Protein AF-A0A1E2SJ70-F1 (afdb_monomer_lite)

Sequence (78 aa):
MIDEDPTTAPPAPSPADEEVAIGHAVDRLAERFPGVDRERIVELVHEHHDDFSGASVRDFIPVLIEHDVRRRLTAEAD

Structure (mmCIF, N/CA/C/O backbone):
data_AF-A0A1E2SJ70-F1
#
_entry.id   AF-A0A1E2SJ70-F1
#
loop_
_atom_site.group_PDB
_atom_site.id
_atom_site.type_symbol
_atom_site.label_atom_id
_atom_site.label_alt_id
_atom_site.label_comp_id
_atom_site.label_asym_id
_atom_site.label_entity_id
_atom_site.label_seq_id
_atom_site.pdbx_PDB_ins_code
_atom_site.Cartn_x
_atom_site.Cartn_y
_atom_sit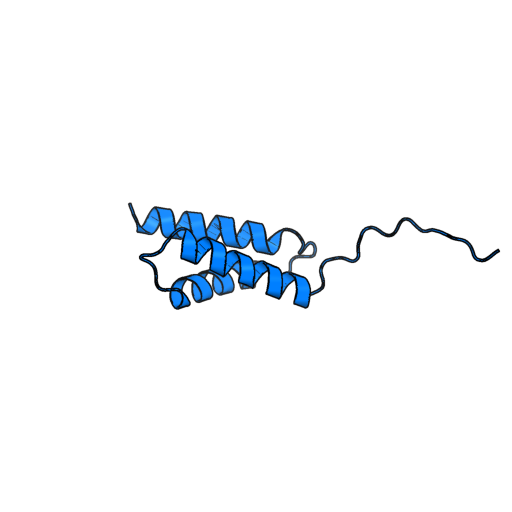e.Cartn_z
_atom_site.occupancy
_atom_site.B_iso_or_equiv
_atom_site.auth_seq_id
_atom_site.auth_comp_id
_atom_site.auth_asym_id
_atom_site.auth_atom_id
_atom_site.pdbx_PDB_model_num
ATOM 1 N N . MET A 1 1 ? 41.505 12.464 -25.744 1.00 40.84 1 MET A N 1
ATOM 2 C CA . MET A 1 1 ? 40.089 12.528 -26.141 1.00 40.84 1 MET A CA 1
ATOM 3 C C . MET A 1 1 ? 39.503 11.185 -25.789 1.00 40.84 1 MET A C 1
ATOM 5 O O . MET A 1 1 ? 39.688 10.244 -26.543 1.00 40.84 1 MET A O 1
ATOM 9 N N . ILE A 1 2 ? 38.978 11.061 -24.575 1.00 52.28 2 ILE A N 1
ATOM 10 C CA . ILE A 1 2 ? 38.007 10.009 -24.301 1.00 52.28 2 ILE A CA 1
ATOM 11 C C . ILE A 1 2 ? 36.686 10.736 -24.475 1.00 52.28 2 ILE A C 1
ATOM 13 O O . ILE A 1 2 ? 36.484 11.749 -23.810 1.00 52.28 2 ILE A O 1
ATOM 17 N N . ASP A 1 3 ? 35.923 10.317 -25.480 1.00 45.56 3 ASP A N 1
ATOM 18 C CA . ASP A 1 3 ? 34.565 10.773 -25.739 1.00 45.56 3 ASP A CA 1
ATOM 19 C C . ASP A 1 3 ? 33.778 10.763 -24.425 1.00 45.56 3 ASP A C 1
ATOM 21 O O . ASP A 1 3 ? 33.489 9.706 -23.861 1.00 45.56 3 ASP A O 1
ATOM 25 N N . GLU A 1 4 ? 33.509 11.959 -23.908 1.00 58.72 4 GLU A N 1
ATOM 26 C CA . GLU A 1 4 ? 32.465 12.154 -22.919 1.00 58.72 4 GLU A CA 1
ATOM 27 C C . GLU A 1 4 ? 31.111 12.097 -23.635 1.00 58.72 4 GLU A C 1
ATOM 29 O O . GLU A 1 4 ? 30.962 12.578 -24.759 1.00 58.72 4 GLU A O 1
ATOM 34 N N . ASP A 1 5 ? 30.153 11.520 -22.914 1.00 57.69 5 ASP A N 1
ATOM 35 C CA . ASP A 1 5 ? 28.724 11.383 -23.184 1.00 57.69 5 ASP A CA 1
ATOM 36 C C . ASP A 1 5 ? 28.247 10.250 -24.107 1.00 57.69 5 ASP A C 1
ATOM 38 O O . ASP A 1 5 ? 28.404 10.246 -25.328 1.00 57.69 5 ASP A O 1
ATOM 42 N N . PRO A 1 6 ? 27.416 9.383 -23.513 1.00 55.00 6 PRO A N 1
ATOM 43 C CA . PRO A 1 6 ? 26.046 9.342 -23.969 1.00 55.00 6 PRO A CA 1
ATOM 44 C C . PRO A 1 6 ? 25.129 9.541 -22.769 1.00 55.00 6 PRO A C 1
ATOM 46 O O . PRO A 1 6 ? 24.912 8.599 -22.014 1.00 55.00 6 PRO A O 1
ATOM 49 N N . THR A 1 7 ? 24.615 10.760 -22.587 1.00 57.19 7 THR A N 1
ATOM 50 C CA . THR A 1 7 ? 23.286 11.081 -22.037 1.00 57.19 7 THR A CA 1
ATOM 51 C C . THR A 1 7 ? 22.661 9.918 -21.256 1.00 57.19 7 THR A C 1
ATOM 53 O O . THR A 1 7 ? 21.753 9.222 -21.707 1.00 57.19 7 THR A O 1
ATOM 56 N N . THR A 1 8 ? 23.241 9.596 -20.101 1.00 53.66 8 THR A N 1
ATOM 57 C CA . THR A 1 8 ? 22.797 8.424 -19.354 1.00 53.66 8 THR A CA 1
ATOM 58 C C . THR A 1 8 ? 21.606 8.906 -18.553 1.00 53.66 8 THR A C 1
ATOM 60 O O . THR A 1 8 ? 21.763 9.611 -17.557 1.00 53.66 8 THR A O 1
ATOM 63 N N . ALA A 1 9 ? 20.399 8.583 -19.027 1.00 56.66 9 ALA A N 1
ATOM 64 C CA . ALA A 1 9 ? 19.237 8.554 -18.151 1.00 56.66 9 ALA A CA 1
ATOM 65 C C . ALA A 1 9 ? 19.670 7.856 -16.848 1.00 56.66 9 ALA A C 1
ATOM 67 O O . ALA A 1 9 ? 20.433 6.888 -16.943 1.00 56.66 9 ALA A O 1
ATOM 68 N N . PRO A 1 10 ? 19.279 8.356 -15.659 1.00 59.00 10 PRO A N 1
ATOM 69 C CA . PRO A 1 10 ? 19.673 7.729 -14.399 1.00 59.00 10 PRO A CA 1
ATOM 70 C C . PRO A 1 10 ? 19.467 6.211 -14.509 1.00 59.00 10 PRO A C 1
ATOM 72 O O . PRO A 1 10 ? 18.501 5.798 -15.162 1.00 59.00 10 PRO A O 1
ATOM 75 N N . PRO A 1 11 ? 20.388 5.383 -13.971 1.00 59.22 11 P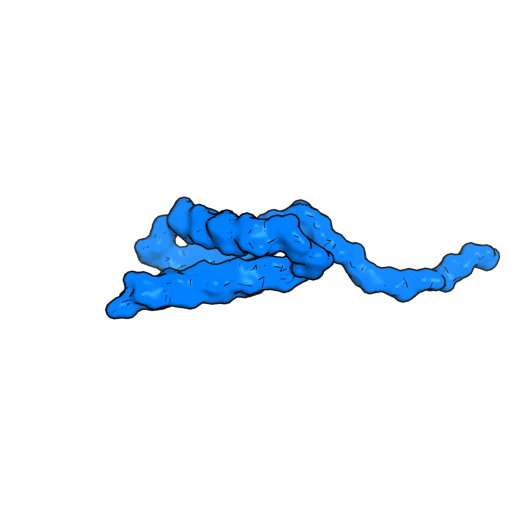RO A N 1
ATOM 76 C CA . PRO A 1 11 ? 20.226 3.939 -14.049 1.00 59.22 11 PRO A CA 1
ATOM 77 C C . PRO A 1 11 ? 18.818 3.603 -13.569 1.00 59.22 11 PRO A C 1
ATOM 79 O O . PRO A 1 11 ? 18.379 4.137 -12.549 1.00 59.22 11 PRO A O 1
ATOM 82 N N . ALA A 1 12 ? 18.109 2.776 -14.342 1.00 62.84 12 ALA A N 1
ATOM 83 C CA . ALA A 1 12 ? 16.810 2.271 -13.927 1.00 62.84 12 ALA A CA 1
ATOM 84 C C . ALA A 1 12 ? 16.933 1.751 -12.482 1.00 62.84 12 ALA A C 1
ATOM 86 O O . ALA A 1 12 ? 17.985 1.197 -12.134 1.00 62.84 12 ALA A O 1
ATOM 87 N N . PRO A 1 13 ? 15.908 1.960 -11.646 1.00 67.00 13 PRO A N 1
ATOM 88 C CA . PRO A 1 13 ? 15.973 1.697 -10.222 1.00 67.00 13 PRO A CA 1
ATOM 89 C C . PRO A 1 13 ? 16.405 0.255 -10.031 1.00 67.00 13 PRO A C 1
ATOM 91 O O . PRO A 1 13 ? 15.874 -0.664 -10.666 1.00 67.00 13 PRO A O 1
ATOM 94 N N . SER A 1 14 ? 17.426 0.064 -9.201 1.00 72.62 14 SER A N 1
ATOM 95 C CA . SER A 1 14 ? 17.849 -1.287 -8.886 1.00 72.62 14 SER A CA 1
ATOM 96 C C . SER A 1 14 ? 16.748 -1.969 -8.062 1.00 72.62 14 SER A C 1
ATOM 98 O O . SER A 1 14 ? 15.997 -1.286 -7.361 1.00 72.62 14 SER A O 1
ATOM 100 N N . PRO A 1 15 ? 16.646 -3.308 -8.083 1.00 74.75 15 PRO A N 1
ATOM 101 C CA . PRO A 1 15 ? 15.698 -4.027 -7.230 1.00 74.75 15 PRO A CA 1
ATOM 102 C C . PRO A 1 15 ? 15.804 -3.629 -5.748 1.00 74.75 15 PRO A C 1
ATOM 104 O O . PRO A 1 15 ? 14.797 -3.577 -5.054 1.00 74.75 15 PRO A O 1
ATOM 107 N N . ALA A 1 16 ? 17.006 -3.271 -5.282 1.00 80.69 16 ALA A N 1
ATOM 108 C CA . ALA A 1 16 ? 17.225 -2.774 -3.927 1.00 80.69 16 ALA A CA 1
ATOM 109 C C . ALA A 1 16 ? 16.612 -1.378 -3.692 1.00 80.69 16 ALA A C 1
ATOM 111 O O . ALA A 1 16 ? 16.051 -1.131 -2.626 1.00 80.69 16 ALA A O 1
ATOM 112 N N . ASP A 1 17 ? 16.677 -0.473 -4.675 1.00 88.75 17 ASP A N 1
ATOM 113 C CA . ASP A 1 17 ? 16.041 0.850 -4.582 1.00 88.75 17 ASP A CA 1
ATOM 114 C C . ASP A 1 17 ? 14.511 0.729 -4.572 1.00 88.75 17 ASP A C 1
ATOM 116 O O . ASP A 1 17 ? 13.824 1.444 -3.840 1.00 88.75 17 ASP A O 1
ATOM 120 N N . GLU A 1 18 ? 13.980 -0.212 -5.356 1.00 90.88 18 GLU A N 1
ATOM 121 C CA . GLU A 1 18 ? 12.557 -0.545 -5.387 1.00 90.88 18 GLU A CA 1
ATOM 122 C C . GLU A 1 18 ? 12.082 -1.106 -4.039 1.00 90.88 18 GLU A C 1
ATOM 124 O O . GLU A 1 18 ? 11.099 -0.609 -3.493 1.00 90.88 18 GLU A O 1
ATOM 129 N N . GLU A 1 19 ? 12.800 -2.071 -3.456 1.00 92.44 19 GLU A N 1
ATOM 130 C CA . GLU A 1 19 ? 12.487 -2.631 -2.132 1.00 92.44 19 GLU A CA 1
ATOM 131 C C . GLU A 1 19 ? 12.498 -1.560 -1.030 1.00 92.44 19 GLU A C 1
ATOM 133 O O . GLU A 1 19 ? 11.590 -1.513 -0.195 1.00 92.44 19 GLU A O 1
ATOM 138 N N . VAL A 1 20 ? 13.476 -0.646 -1.045 1.00 95.31 20 VAL A N 1
ATOM 139 C CA . VAL A 1 20 ? 13.526 0.486 -0.103 1.00 95.31 20 VAL A CA 1
ATOM 140 C C . VAL A 1 20 ? 12.328 1.418 -0.303 1.00 95.31 20 VAL A C 1
ATOM 142 O O . VAL A 1 20 ? 11.686 1.828 0.668 1.00 95.31 20 VAL A O 1
ATOM 145 N N . ALA A 1 21 ? 11.986 1.742 -1.552 1.00 95.50 21 ALA A N 1
ATOM 146 C CA . ALA A 1 21 ? 10.839 2.589 -1.861 1.00 95.50 21 ALA A CA 1
ATOM 147 C C . ALA A 1 21 ? 9.501 1.942 -1.457 1.00 95.50 21 ALA A C 1
ATOM 149 O O . ALA A 1 21 ? 8.608 2.647 -0.975 1.00 95.50 21 ALA A O 1
ATOM 150 N N . ILE A 1 22 ? 9.382 0.618 -1.594 1.00 96.81 22 ILE A N 1
ATOM 151 C CA . ILE A 1 22 ? 8.251 -0.178 -1.101 1.00 96.81 22 ILE A CA 1
ATOM 152 C C . ILE A 1 22 ? 8.182 -0.122 0.431 1.00 96.81 22 ILE A C 1
ATOM 154 O O . ILE A 1 22 ? 7.109 0.127 0.982 1.00 96.81 22 ILE A O 1
ATOM 158 N N . GLY A 1 23 ? 9.313 -0.260 1.130 1.00 97.50 23 GLY A N 1
ATOM 159 C CA . GLY A 1 23 ? 9.378 -0.093 2.586 1.00 97.50 23 GLY A CA 1
ATOM 160 C C . GLY A 1 23 ? 8.849 1.272 3.042 1.00 97.50 23 GLY A C 1
ATOM 16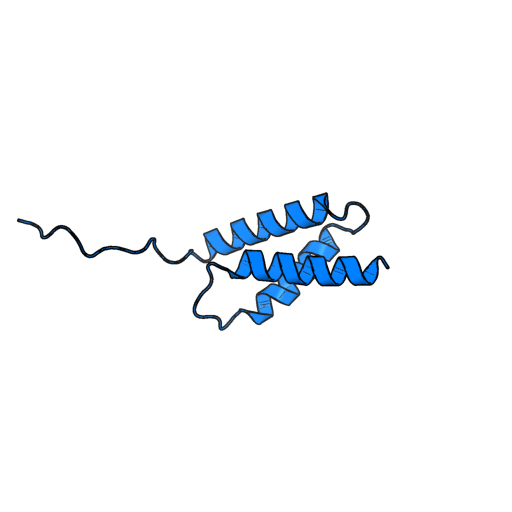1 O O . GLY A 1 23 ? 7.990 1.348 3.919 1.00 97.50 23 GLY A O 1
ATOM 162 N N . HIS A 1 24 ? 9.256 2.351 2.368 1.00 98.06 24 HIS A N 1
ATOM 163 C CA . HIS A 1 24 ? 8.721 3.685 2.652 1.00 98.06 24 HIS A CA 1
ATOM 164 C C . HIS A 1 24 ? 7.218 3.811 2.348 1.00 98.06 24 HIS A C 1
ATOM 166 O O . HIS A 1 24 ? 6.527 4.587 3.008 1.00 98.06 24 HIS A O 1
ATOM 172 N N . ALA A 1 25 ? 6.699 3.095 1.345 1.00 97.88 25 ALA A N 1
ATOM 173 C CA . ALA A 1 25 ? 5.264 3.065 1.063 1.00 97.88 25 ALA A CA 1
ATOM 174 C C . ALA A 1 25 ? 4.479 2.383 2.195 1.00 97.88 25 ALA A C 1
ATOM 176 O O . ALA A 1 25 ? 3.447 2.907 2.613 1.00 97.88 25 ALA A O 1
ATOM 177 N N . VAL A 1 26 ? 4.993 1.274 2.743 1.00 98.50 26 VAL A N 1
ATOM 178 C CA . VAL A 1 26 ? 4.421 0.617 3.934 1.00 98.50 26 VAL A CA 1
ATOM 179 C C . VAL A 1 26 ? 4.338 1.595 5.103 1.00 98.50 26 VAL A C 1
ATOM 181 O O . VAL A 1 26 ? 3.292 1.688 5.743 1.00 98.50 26 VAL A O 1
ATOM 184 N N . ASP A 1 27 ? 5.408 2.347 5.366 1.00 98.44 27 ASP A N 1
ATOM 185 C CA . ASP A 1 27 ? 5.436 3.304 6.476 1.00 98.44 27 ASP A CA 1
ATOM 186 C C . ASP A 1 27 ? 4.392 4.417 6.294 1.00 98.44 27 ASP A C 1
ATOM 188 O O . ASP A 1 27 ? 3.598 4.668 7.202 1.00 98.44 27 ASP A O 1
ATOM 192 N N . ARG A 1 28 ? 4.293 5.006 5.092 1.00 98.19 28 ARG A N 1
ATOM 193 C CA . ARG A 1 28 ? 3.262 6.017 4.777 1.00 98.19 28 ARG A CA 1
ATOM 194 C C . ARG A 1 28 ? 1.839 5.477 4.924 1.00 98.19 28 ARG A C 1
ATOM 196 O O . ARG A 1 28 ? 0.956 6.179 5.419 1.00 98.19 28 ARG A O 1
ATOM 203 N N . LEU A 1 29 ? 1.596 4.238 4.500 1.00 98.50 29 LEU A N 1
ATOM 204 C CA . LEU A 1 29 ? 0.294 3.586 4.650 1.00 98.50 29 LEU A CA 1
ATOM 205 C C . LEU A 1 29 ? -0.038 3.339 6.127 1.00 98.50 29 LEU A C 1
ATOM 207 O O . LEU A 1 29 ? -1.157 3.632 6.547 1.00 98.50 29 LEU A O 1
ATOM 211 N N . ALA A 1 30 ? 0.924 2.872 6.924 1.00 98.31 30 ALA A N 1
ATOM 212 C CA . ALA A 1 30 ? 0.735 2.641 8.356 1.00 98.31 30 ALA A CA 1
ATOM 213 C C . ALA A 1 30 ? 0.444 3.944 9.117 1.00 98.31 30 ALA A C 1
ATOM 215 O O . ALA A 1 30 ? -0.452 3.980 9.961 1.00 98.31 30 ALA A O 1
ATOM 216 N N . GLU A 1 31 ? 1.126 5.038 8.771 1.00 98.12 31 GLU A N 1
ATOM 217 C CA . GLU A 1 31 ? 0.824 6.371 9.308 1.00 98.12 31 GLU A CA 1
ATOM 218 C C . GLU A 1 31 ? -0.590 6.840 8.931 1.00 98.12 31 GLU A C 1
ATOM 220 O O . GLU A 1 31 ? -1.293 7.454 9.738 1.00 98.12 31 GLU A O 1
ATOM 225 N N . ARG A 1 32 ? -1.033 6.549 7.701 1.00 97.62 32 ARG A N 1
ATOM 226 C CA . ARG A 1 32 ? -2.339 6.980 7.183 1.00 97.62 32 ARG A CA 1
ATOM 227 C C . ARG A 1 32 ? -3.516 6.180 7.746 1.00 97.62 32 ARG A C 1
ATOM 229 O O . ARG A 1 32 ? -4.619 6.736 7.831 1.00 97.62 32 ARG A O 1
ATOM 236 N N . PHE A 1 33 ? -3.289 4.914 8.090 1.00 97.69 33 PHE A N 1
ATOM 237 C CA . PHE A 1 33 ? -4.286 3.962 8.583 1.00 97.69 33 PHE A CA 1
ATOM 238 C C . PHE A 1 33 ? -3.855 3.361 9.938 1.00 97.69 33 PHE A C 1
ATOM 240 O O . PHE A 1 33 ? -3.629 2.157 10.029 1.00 97.69 33 PHE A O 1
ATOM 247 N N . PRO A 1 34 ? -3.795 4.157 11.025 1.00 96.75 34 PRO A N 1
ATOM 248 C CA . PRO A 1 34 ? -3.264 3.705 12.318 1.00 96.75 34 PRO A CA 1
ATOM 249 C C . PRO A 1 34 ? -4.105 2.621 13.016 1.00 96.75 34 PRO A C 1
ATOM 251 O O . PRO A 1 34 ? -3.671 2.065 14.019 1.00 96.75 34 PRO A O 1
ATOM 254 N N . GLY A 1 35 ? -5.320 2.346 12.528 1.00 96.62 35 GLY A N 1
ATOM 255 C CA . GLY A 1 35 ? -6.180 1.264 13.019 1.00 96.62 35 GLY A CA 1
ATOM 256 C C . GLY A 1 35 ? -6.011 -0.066 12.278 1.00 96.62 35 GLY A C 1
ATOM 257 O O . GLY A 1 35 ? -6.706 -1.019 12.614 1.00 96.62 35 GLY A O 1
ATOM 258 N N . VAL A 1 36 ? -5.143 -0.125 11.264 1.00 97.94 36 VAL A N 1
ATOM 259 C CA . VAL A 1 36 ? -4.858 -1.334 10.483 1.00 97.94 36 VAL A CA 1
ATOM 260 C C . VAL A 1 36 ? -3.508 -1.892 10.921 1.00 97.94 36 VAL A C 1
ATOM 262 O O . VAL A 1 36 ? -2.526 -1.154 11.008 1.00 97.94 36 VAL A O 1
ATOM 265 N N . ASP A 1 37 ? -3.446 -3.199 11.173 1.00 97.56 37 ASP A N 1
ATOM 266 C CA . ASP A 1 37 ? -2.201 -3.860 11.561 1.00 97.56 37 ASP A CA 1
ATOM 267 C C . ASP A 1 37 ? -1.126 -3.700 10.476 1.00 97.56 37 ASP A C 1
ATOM 269 O O . ASP A 1 37 ? -1.367 -3.910 9.285 1.00 97.56 37 ASP A O 1
ATOM 273 N N . ARG A 1 38 ? 0.103 -3.360 10.883 1.00 97.31 38 ARG A N 1
ATOM 274 C CA . ARG A 1 38 ? 1.211 -3.143 9.936 1.00 97.31 38 ARG A CA 1
ATOM 275 C C . ARG A 1 38 ? 1.520 -4.392 9.109 1.00 97.31 38 ARG A C 1
ATOM 277 O O . ARG A 1 38 ? 1.848 -4.266 7.935 1.00 97.31 38 ARG A O 1
ATOM 284 N N . GLU A 1 39 ? 1.391 -5.580 9.697 1.00 97.69 39 GLU A N 1
ATOM 285 C CA . GLU A 1 39 ? 1.557 -6.859 8.991 1.00 97.69 39 GLU A CA 1
ATOM 286 C C . GLU A 1 39 ? 0.553 -6.993 7.842 1.00 97.69 39 GLU A C 1
ATOM 288 O O . GLU A 1 39 ? 0.939 -7.342 6.730 1.00 97.69 39 GLU A O 1
ATOM 293 N N . ARG A 1 40 ? -0.702 -6.583 8.061 1.00 97.88 40 ARG A N 1
ATOM 294 C CA . ARG A 1 40 ? -1.724 -6.569 7.013 1.00 97.88 40 ARG A CA 1
ATOM 295 C C . ARG A 1 40 ? -1.369 -5.612 5.875 1.00 97.88 40 ARG A C 1
ATOM 297 O O . ARG A 1 40 ? -1.577 -5.937 4.710 1.00 97.88 40 ARG A O 1
ATOM 304 N N . ILE A 1 41 ? -0.824 -4.439 6.192 1.00 98.25 41 ILE A N 1
ATOM 305 C CA . ILE A 1 41 ? -0.362 -3.478 5.179 1.00 98.25 41 ILE A CA 1
ATOM 306 C C . ILE A 1 41 ? 0.784 -4.074 4.353 1.00 98.25 41 ILE A C 1
ATOM 308 O O . ILE A 1 41 ? 0.772 -3.955 3.131 1.00 98.25 41 ILE A O 1
ATOM 312 N N . VAL A 1 42 ? 1.742 -4.742 5.003 1.00 98.31 42 VAL A N 1
ATOM 313 C CA . VAL A 1 42 ? 2.858 -5.427 4.331 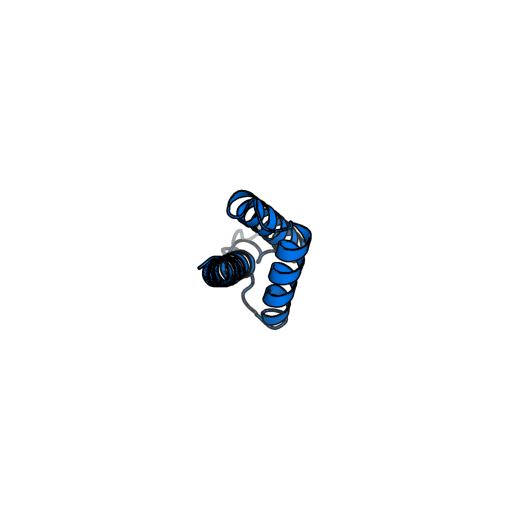1.00 98.31 42 VAL A CA 1
ATOM 314 C C . VAL A 1 42 ? 2.348 -6.523 3.394 1.00 98.31 42 VAL A C 1
ATOM 316 O O . VAL A 1 42 ? 2.768 -6.569 2.241 1.00 98.31 42 VAL A O 1
ATOM 319 N N . GLU A 1 43 ? 1.410 -7.358 3.845 1.00 98.19 43 GLU A N 1
ATOM 320 C CA . GLU A 1 43 ? 0.784 -8.390 3.006 1.00 98.19 43 GLU A CA 1
ATOM 321 C C . GLU A 1 43 ? 0.134 -7.798 1.751 1.00 98.19 43 GLU A C 1
ATOM 323 O O . GLU A 1 43 ? 0.379 -8.282 0.650 1.00 98.19 43 GLU A O 1
ATOM 328 N N . LEU A 1 44 ? -0.660 -6.734 1.904 1.00 98.19 44 LEU A N 1
ATOM 329 C CA . LEU A 1 44 ? -1.335 -6.076 0.782 1.00 98.19 44 LEU A CA 1
ATOM 330 C C . LEU A 1 44 ? -0.343 -5.458 -0.208 1.00 98.19 44 LEU A C 1
ATOM 332 O O . LEU A 1 44 ? -0.538 -5.530 -1.418 1.00 98.19 44 LEU A O 1
ATOM 336 N N . VAL A 1 45 ? 0.723 -4.843 0.304 1.00 98.00 45 VAL A N 1
ATOM 337 C CA . VAL A 1 45 ? 1.791 -4.274 -0.521 1.00 98.00 45 VAL A CA 1
ATOM 338 C C . VAL A 1 45 ? 2.501 -5.369 -1.323 1.00 98.00 45 VAL A C 1
ATOM 340 O O . VAL A 1 45 ? 2.729 -5.175 -2.514 1.00 98.00 45 VAL A O 1
ATOM 343 N N . HIS A 1 46 ? 2.805 -6.517 -0.709 1.00 97.00 46 HIS A N 1
ATOM 344 C CA . HIS A 1 46 ? 3.399 -7.656 -1.414 1.00 97.00 46 HIS A CA 1
ATOM 345 C C . HIS A 1 46 ? 2.450 -8.267 -2.452 1.00 97.00 46 HIS A C 1
ATOM 347 O O . HIS A 1 46 ? 2.881 -8.512 -3.574 1.00 97.00 46 HIS A O 1
ATOM 353 N N . GLU A 1 47 ? 1.165 -8.436 -2.120 1.00 97.00 47 GLU A N 1
ATOM 354 C CA . GLU A 1 47 ? 0.138 -8.925 -3.056 1.00 97.00 47 GLU A CA 1
ATOM 355 C C . GLU A 1 47 ? 0.115 -8.076 -4.338 1.00 97.00 47 GLU A C 1
ATOM 357 O O . GLU A 1 47 ? 0.178 -8.610 -5.441 1.00 97.00 47 GLU A O 1
ATOM 362 N N . HIS A 1 48 ? 0.113 -6.747 -4.200 1.00 96.69 48 HIS A N 1
ATOM 363 C CA . HIS A 1 48 ? 0.146 -5.837 -5.346 1.00 96.69 48 HIS A CA 1
ATOM 364 C C . HIS A 1 48 ? 1.516 -5.747 -6.030 1.00 96.69 48 HIS A C 1
ATOM 366 O O . HIS A 1 48 ? 1.587 -5.389 -7.202 1.00 96.69 48 HIS A O 1
ATOM 372 N N . HIS A 1 49 ? 2.615 -6.034 -5.331 1.00 95.81 49 HIS A N 1
ATOM 373 C CA . HIS A 1 49 ? 3.950 -6.063 -5.935 1.00 95.81 49 HIS A CA 1
ATOM 374 C C . HIS A 1 49 ? 4.109 -7.221 -6.921 1.00 95.81 49 HIS A C 1
ATOM 376 O O . HIS A 1 49 ? 4.671 -7.029 -8.005 1.00 95.81 49 HIS A O 1
ATOM 382 N N . ASP A 1 50 ? 3.557 -8.388 -6.583 1.00 94.88 50 ASP A N 1
ATOM 383 C CA . ASP A 1 50 ? 3.608 -9.593 -7.416 1.00 94.88 50 ASP A CA 1
ATOM 384 C C . ASP A 1 50 ? 2.960 -9.378 -8.800 1.00 94.88 50 ASP A C 1
ATOM 386 O O . ASP A 1 50 ? 3.462 -9.894 -9.811 1.00 94.88 50 ASP A O 1
ATOM 390 N N . ASP A 1 51 ? 1.926 -8.529 -8.876 1.00 94.56 51 ASP A N 1
ATOM 391 C CA . ASP A 1 51 ? 1.257 -8.129 -10.125 1.00 94.56 51 ASP A CA 1
ATOM 392 C C . ASP A 1 51 ? 2.214 -7.445 -11.125 1.00 94.56 51 ASP A C 1
ATOM 394 O O . ASP A 1 51 ? 1.991 -7.476 -12.340 1.00 94.56 51 ASP A O 1
ATOM 398 N N . PHE A 1 52 ? 3.318 -6.859 -10.643 1.00 93.56 52 PHE A N 1
ATOM 399 C CA . PHE A 1 52 ? 4.316 -6.157 -11.458 1.00 93.56 52 PHE A CA 1
ATOM 400 C C . PHE A 1 52 ? 5.599 -6.963 -11.714 1.00 93.56 52 PHE A C 1
ATOM 402 O O . PHE A 1 52 ? 6.575 -6.422 -12.248 1.00 93.56 52 PHE A O 1
ATOM 409 N N . SER A 1 53 ? 5.626 -8.257 -11.391 1.00 89.31 53 SER A N 1
ATOM 410 C CA . SER A 1 53 ? 6.796 -9.133 -11.588 1.00 89.31 53 SER A CA 1
ATOM 411 C C . SER A 1 53 ? 7.335 -9.163 -13.033 1.00 89.31 53 SER A C 1
ATOM 413 O O . SER A 1 53 ? 8.535 -9.342 -13.238 1.00 89.31 53 SER A O 1
ATOM 415 N N . GLY A 1 54 ? 6.481 -8.935 -14.039 1.00 90.19 54 GLY A N 1
ATOM 416 C CA . GLY A 1 54 ? 6.856 -8.873 -15.461 1.00 90.19 54 GLY A CA 1
ATOM 417 C C . GLY A 1 54 ? 7.031 -7.463 -16.045 1.00 90.19 54 GLY A C 1
ATOM 418 O O . GLY A 1 54 ? 7.245 -7.329 -17.252 1.00 90.19 54 GLY A O 1
ATOM 419 N N . ALA A 1 55 ? 6.895 -6.405 -15.241 1.00 90.12 55 ALA A N 1
ATOM 420 C CA . ALA A 1 55 ? 6.897 -5.032 -15.737 1.00 90.12 55 ALA A CA 1
ATOM 421 C C . ALA A 1 55 ? 8.303 -4.570 -16.161 1.00 90.12 55 ALA A C 1
ATOM 423 O O . ALA A 1 55 ? 9.261 -4.653 -15.396 1.00 90.12 55 ALA A O 1
ATOM 424 N N . SER A 1 56 ? 8.422 -4.022 -17.375 1.00 87.50 56 SER A N 1
ATOM 425 C CA . SER A 1 56 ? 9.698 -3.498 -17.895 1.00 87.50 56 SER A CA 1
ATOM 426 C C . SER A 1 56 ? 10.077 -2.123 -17.332 1.00 87.50 56 SER A C 1
ATOM 428 O O . SER A 1 56 ? 11.243 -1.749 -17.384 1.00 87.50 56 SER A O 1
ATOM 430 N N . VAL A 1 57 ? 9.106 -1.366 -16.810 1.00 90.19 57 VAL A N 1
ATOM 431 C CA . VAL A 1 57 ? 9.315 -0.054 -16.178 1.00 90.19 57 VAL A CA 1
ATOM 432 C C . VAL A 1 57 ? 8.947 -0.178 -14.707 1.00 90.19 57 VAL A C 1
ATOM 434 O O . VAL A 1 57 ? 7.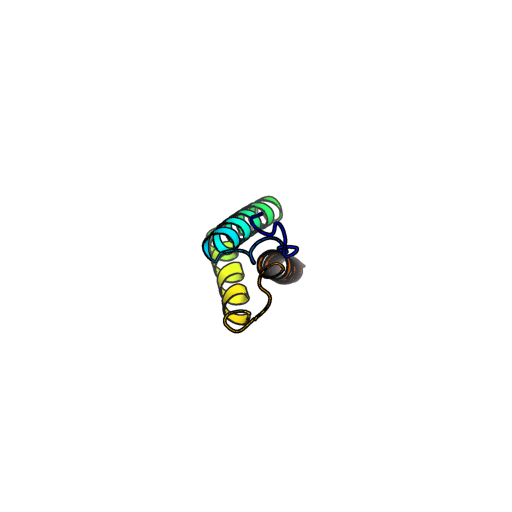787 -0.442 -14.393 1.00 90.19 57 VAL A O 1
ATOM 437 N N . ARG A 1 58 ? 9.931 0.001 -13.819 1.00 91.50 58 ARG A N 1
ATOM 438 C CA . ARG A 1 58 ? 9.775 -0.268 -12.379 1.00 91.50 58 ARG A CA 1
ATOM 439 C C . ARG A 1 58 ? 9.762 0.975 -11.486 1.00 91.50 58 ARG A C 1
ATOM 441 O O . ARG A 1 58 ? 9.278 0.898 -10.365 1.00 91.50 58 ARG A O 1
ATOM 448 N N . ASP A 1 59 ? 10.156 2.137 -12.014 1.00 90.00 59 ASP A N 1
ATOM 449 C CA . ASP A 1 59 ? 10.179 3.432 -11.301 1.00 90.00 59 ASP A CA 1
ATOM 450 C C . ASP A 1 59 ? 8.873 3.790 -10.589 1.00 90.00 59 ASP A C 1
ATOM 452 O O . ASP A 1 59 ? 8.867 4.418 -9.531 1.00 90.00 59 ASP A O 1
ATOM 456 N N . PHE A 1 60 ? 7.749 3.396 -11.180 1.00 93.94 60 PHE A N 1
ATOM 457 C CA . PHE A 1 60 ? 6.426 3.771 -10.699 1.00 93.94 60 PHE A CA 1
ATOM 458 C C . PHE A 1 60 ? 5.774 2.697 -9.829 1.00 93.94 60 PHE A C 1
ATOM 460 O O . PHE A 1 60 ? 4.750 2.984 -9.210 1.00 93.94 60 PHE A O 1
ATOM 467 N N . ILE A 1 61 ? 6.354 1.494 -9.747 1.00 95.31 61 ILE A N 1
ATOM 468 C CA . ILE A 1 61 ? 5.779 0.364 -9.004 1.00 95.31 61 ILE A CA 1
ATOM 469 C C . ILE A 1 61 ? 5.465 0.746 -7.546 1.00 95.31 61 ILE A C 1
ATOM 471 O O . ILE A 1 61 ? 4.317 0.554 -7.144 1.00 95.31 61 ILE A O 1
ATOM 475 N N . PRO A 1 62 ? 6.376 1.375 -6.770 1.00 95.56 62 PRO A N 1
ATOM 476 C CA . PRO A 1 62 ? 6.081 1.725 -5.377 1.00 95.56 62 PRO A CA 1
ATOM 477 C C . PRO A 1 62 ? 4.872 2.661 -5.229 1.00 95.56 62 PRO A C 1
ATOM 479 O O . PRO A 1 62 ? 4.056 2.497 -4.325 1.00 95.56 62 PRO A O 1
ATOM 482 N N . VAL A 1 63 ? 4.730 3.628 -6.142 1.00 96.31 63 VAL A N 1
ATOM 483 C CA . VAL A 1 63 ? 3.634 4.610 -6.125 1.00 96.31 63 VAL A CA 1
ATOM 484 C C . VAL A 1 63 ? 2.305 3.966 -6.522 1.00 96.31 63 VAL A C 1
ATOM 486 O O . VAL A 1 63 ? 1.267 4.291 -5.942 1.00 96.31 63 VAL A O 1
ATOM 489 N N . LEU A 1 64 ? 2.325 3.058 -7.502 1.00 97.62 64 LEU A N 1
ATOM 490 C CA . LEU A 1 64 ? 1.136 2.322 -7.937 1.00 97.62 64 LEU A CA 1
ATOM 491 C C . LEU A 1 64 ? 0.626 1.397 -6.828 1.00 97.62 64 LEU A C 1
ATOM 493 O O . LEU A 1 64 ? -0.557 1.455 -6.495 1.00 97.62 64 LEU A O 1
ATOM 497 N N . ILE A 1 65 ? 1.525 0.640 -6.192 1.00 97.94 65 ILE A N 1
ATOM 498 C CA . ILE A 1 65 ? 1.185 -0.219 -5.053 1.00 97.94 65 ILE A CA 1
ATOM 499 C C . ILE A 1 65 ? 0.575 0.608 -3.920 1.00 97.94 65 ILE A C 1
ATOM 501 O O . ILE A 1 65 ? -0.508 0.287 -3.433 1.00 97.94 65 ILE A O 1
ATOM 505 N N . GLU A 1 66 ? 1.226 1.706 -3.522 1.00 98.38 66 GLU A N 1
ATOM 506 C CA . GLU A 1 66 ? 0.707 2.577 -2.463 1.00 98.38 66 GLU A CA 1
ATOM 507 C C . GLU A 1 66 ? -0.699 3.095 -2.791 1.00 98.38 66 GLU A C 1
ATOM 509 O O . GLU A 1 66 ? -1.584 3.115 -1.930 1.00 98.38 66 GLU A O 1
ATOM 514 N N . HIS A 1 67 ? -0.927 3.495 -4.045 1.00 98.44 67 HIS A N 1
ATOM 515 C CA . HIS A 1 67 ? -2.230 3.958 -4.500 1.00 98.44 67 HIS A CA 1
ATOM 516 C C . HIS A 1 67 ? -3.309 2.874 -4.372 1.00 98.44 67 HIS A C 1
ATOM 518 O O . HIS A 1 67 ? -4.395 3.163 -3.851 1.00 98.44 67 HIS A O 1
ATOM 524 N N . ASP A 1 68 ? -3.028 1.659 -4.842 1.00 98.12 68 ASP A N 1
ATOM 525 C CA . ASP A 1 68 ? -3.986 0.554 -4.858 1.00 98.12 68 ASP A CA 1
ATOM 526 C C . ASP A 1 68 ? -4.301 0.045 -3.447 1.00 98.12 68 ASP A C 1
ATOM 528 O O . ASP A 1 68 ? -5.482 -0.079 -3.096 1.00 98.12 68 ASP A O 1
ATOM 532 N N . VAL A 1 69 ? -3.283 -0.118 -2.594 1.00 98.38 69 VAL A N 1
ATOM 533 C CA . VAL A 1 69 ? -3.467 -0.497 -1.182 1.00 98.38 69 VAL A CA 1
ATOM 534 C C . VAL A 1 69 ? -4.299 0.552 -0.451 1.00 98.38 69 VAL A C 1
ATOM 536 O O . VAL A 1 69 ? -5.273 0.219 0.226 1.00 98.38 69 VAL A O 1
ATOM 539 N N . ARG A 1 70 ? -3.984 1.840 -0.632 1.00 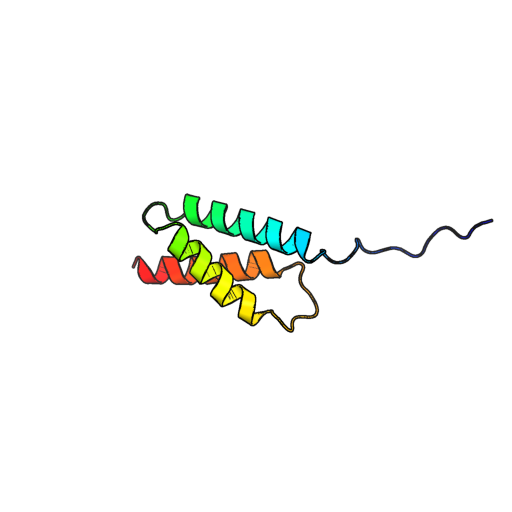98.25 70 ARG A N 1
ATOM 540 C CA . ARG A 1 70 ? -4.759 2.933 -0.029 1.00 98.25 70 ARG A CA 1
ATOM 541 C C . ARG A 1 70 ? -6.220 2.899 -0.473 1.00 98.25 70 ARG A C 1
ATOM 543 O O . ARG A 1 70 ? -7.107 3.123 0.354 1.00 98.25 70 ARG A O 1
ATOM 550 N N . ARG A 1 71 ? -6.486 2.655 -1.762 1.00 98.19 71 ARG A N 1
ATOM 551 C CA . ARG A 1 71 ? -7.856 2.571 -2.296 1.00 98.19 71 ARG A CA 1
ATOM 552 C C . ARG A 1 71 ? -8.620 1.417 -1.649 1.00 98.19 71 ARG A C 1
ATOM 554 O O . ARG A 1 71 ? -9.761 1.618 -1.243 1.00 98.19 71 ARG A O 1
ATOM 561 N N . ARG A 1 72 ? -7.984 0.251 -1.512 1.00 97.50 72 ARG A N 1
ATOM 562 C CA . ARG A 1 72 ? -8.562 -0.929 -0.859 1.00 97.50 72 ARG A CA 1
ATOM 563 C C . ARG A 1 72 ? -8.881 -0.673 0.615 1.00 97.50 72 ARG A C 1
ATOM 565 O O . ARG A 1 72 ? -10.027 -0.839 1.008 1.00 97.50 72 ARG A O 1
ATOM 572 N N . LEU A 1 73 ? -7.915 -0.183 1.393 1.00 97.19 73 LEU A N 1
ATOM 573 C CA . LEU A 1 73 ? -8.108 0.105 2.822 1.00 97.19 73 LEU A CA 1
ATOM 574 C C . LEU A 1 73 ? -9.165 1.185 3.077 1.00 97.19 73 LEU A C 1
ATOM 576 O O . LEU A 1 73 ? -9.880 1.124 4.069 1.00 97.19 73 LEU A O 1
ATOM 580 N N . THR A 1 74 ? -9.286 2.167 2.179 1.00 96.94 74 THR A N 1
ATOM 581 C CA . THR A 1 74 ? -10.361 3.168 2.268 1.00 96.94 74 THR A CA 1
ATOM 582 C C . THR A 1 74 ? -11.728 2.512 2.079 1.00 96.94 74 THR A C 1
ATOM 584 O O . THR A 1 74 ? -12.623 2.755 2.873 1.00 96.94 74 THR A O 1
ATOM 587 N N . ALA A 1 75 ? -11.867 1.638 1.077 1.00 96.31 75 ALA A N 1
ATOM 588 C CA . ALA A 1 75 ? -13.119 0.935 0.807 1.00 96.31 75 ALA A CA 1
ATOM 589 C C . ALA A 1 75 ? -13.512 -0.075 1.903 1.00 96.31 75 ALA A C 1
ATOM 591 O O . ALA A 1 75 ? -14.686 -0.395 2.028 1.00 96.31 75 ALA A O 1
ATOM 592 N N . GLU A 1 76 ? -12.548 -0.592 2.673 1.00 92.12 76 GLU A N 1
ATOM 593 C CA . GLU A 1 76 ? -12.794 -1.470 3.831 1.00 92.12 76 GLU A CA 1
ATOM 594 C C . GLU A 1 76 ? -13.217 -0.691 5.097 1.00 92.12 76 GLU A C 1
ATOM 596 O O . GLU A 1 76 ? -13.726 -1.297 6.039 1.00 92.12 76 GLU A O 1
ATOM 601 N N . ALA A 1 77 ? -12.987 0.627 5.140 1.00 84.94 77 ALA A N 1
ATOM 602 C CA . ALA A 1 77 ? -13.282 1.485 6.291 1.00 84.94 77 ALA A CA 1
ATOM 603 C C . ALA A 1 77 ? -14.635 2.226 6.206 1.00 84.94 77 ALA A C 1
ATOM 605 O O . ALA A 1 77 ? -15.064 2.785 7.219 1.00 84.94 77 ALA A O 1
ATOM 606 N N . ASP A 1 78 ? -15.264 2.251 5.026 1.00 69.81 78 ASP A N 1
ATOM 607 C CA . ASP A 1 78 ? -16.631 2.751 4.776 1.00 69.81 78 ASP A CA 1
ATOM 608 C C . ASP A 1 78 ? -17.698 1.681 5.091 1.00 69.81 78 ASP A C 1
ATOM 610 O O . ASP A 1 78 ? -18.767 2.055 5.633 1.00 69.81 78 ASP A O 1
#

Radius of gyration: 16.34 Å; chains: 1; bounding box: 57×22×39 Å

Foldseek 3Di:
DPDDDDPDDPPQQDVVNLVVLLVVLLVVVCVVCVVDDSVVSVVQLVVQLVVCPPPPHRPCSSVVSSVVSNVVVVVVVD

pLDDT: mean 88.01, std 15.66, range [40.84, 98.5]

Secondary structure (DSSP, 8-state):
----------PPPPHHHHHHHHHHHHHHHHHH-TTS-HHHHHHHHHHHHHTTTT-S--TTHHHHHHHHHHHHHHHHH-

Organism: Leifsonia xyli subsp. xyli (NCBI:txid59736)